Protein AF-A0A163TDC7-F1 (afdb_monomer)

Structure (mmCIF, N/CA/C/O backbone):
data_AF-A0A163TDC7-F1
#
_entry.id   AF-A0A163TDC7-F1
#
loop_
_atom_site.group_PDB
_atom_site.id
_atom_site.type_symbol
_atom_site.label_atom_id
_atom_site.label_alt_id
_atom_site.label_comp_id
_atom_site.label_asym_id
_atom_site.label_entity_id
_atom_site.label_seq_id
_atom_site.pdbx_PDB_ins_code
_atom_site.Cartn_x
_atom_site.Cartn_y
_atom_site.Cartn_z
_atom_site.occupancy
_atom_site.B_iso_or_equiv
_atom_site.auth_seq_id
_atom_site.auth_comp_id
_atom_site.auth_asym_id
_atom_site.auth_atom_id
_atom_site.pdbx_PDB_model_num
ATOM 1 N N . ALA A 1 1 ? -0.181 -5.981 -9.665 1.00 80.31 1 ALA A N 1
ATOM 2 C CA . ALA A 1 1 ? -0.692 -7.225 -9.038 1.00 80.31 1 ALA A CA 1
ATOM 3 C C . ALA A 1 1 ? 0.467 -8.204 -8.894 1.00 80.31 1 ALA A C 1
ATOM 5 O O . ALA A 1 1 ? 1.387 -8.121 -9.695 1.00 80.31 1 ALA A O 1
ATOM 6 N N . GLY A 1 2 ? 0.448 -9.085 -7.895 1.00 91.75 2 GLY A N 1
ATOM 7 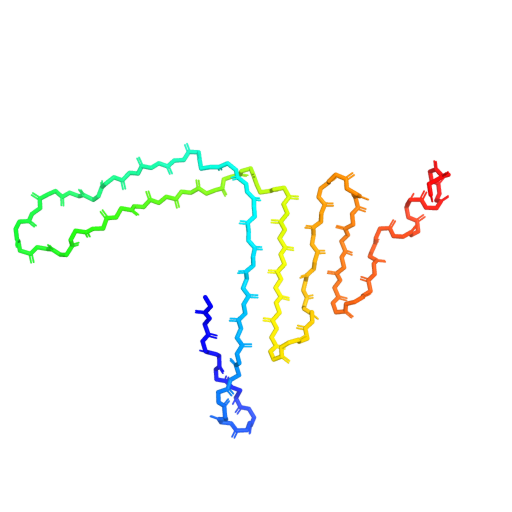C CA . GLY A 1 2 ? 1.528 -10.039 -7.625 1.00 91.75 2 GLY A CA 1
ATOM 8 C C . GLY A 1 2 ? 1.003 -11.449 -7.369 1.00 91.75 2 GLY A C 1
ATOM 9 O O . GLY A 1 2 ? -0.158 -11.628 -7.002 1.00 91.75 2 GLY A O 1
ATOM 10 N N . ALA A 1 3 ? 1.853 -12.453 -7.566 1.00 94.44 3 ALA A N 1
ATOM 11 C CA . ALA A 1 3 ? 1.563 -13.838 -7.210 1.00 94.44 3 ALA A CA 1
ATOM 12 C C . ALA A 1 3 ? 2.332 -14.201 -5.936 1.00 94.44 3 ALA A C 1
ATOM 14 O O . ALA A 1 3 ? 3.561 -14.190 -5.916 1.00 94.44 3 ALA A O 1
ATOM 15 N N . TYR A 1 4 ? 1.607 -14.525 -4.870 1.00 92.88 4 TYR A N 1
ATOM 16 C CA . TYR A 1 4 ? 2.176 -14.945 -3.594 1.00 92.88 4 TYR A CA 1
ATOM 17 C C . TYR A 1 4 ? 2.129 -16.464 -3.495 1.00 92.88 4 TYR A C 1
ATOM 19 O O . TYR A 1 4 ? 1.122 -17.080 -3.828 1.00 92.88 4 TYR A O 1
ATOM 27 N N . LYS A 1 5 ? 3.195 -17.096 -3.005 1.00 94.75 5 LYS A N 1
ATOM 28 C CA . LYS A 1 5 ? 3.197 -18.545 -2.778 1.00 94.75 5 LYS A CA 1
ATOM 29 C C . LYS A 1 5 ? 2.651 -18.858 -1.389 1.00 94.75 5 LYS A C 1
ATOM 31 O O . LYS A 1 5 ? 3.248 -18.465 -0.386 1.00 94.75 5 LYS A O 1
ATOM 36 N N . ASN A 1 6 ? 1.549 -19.602 -1.313 1.00 92.25 6 ASN A N 1
ATOM 37 C CA . ASN A 1 6 ? 1.069 -20.115 -0.035 1.00 92.25 6 ASN A CA 1
ATOM 38 C C . ASN A 1 6 ? 2.041 -21.191 0.470 1.00 92.25 6 ASN A C 1
ATOM 40 O O . ASN A 1 6 ? 2.211 -22.234 -0.159 1.00 92.25 6 ASN A O 1
ATOM 44 N N . LYS A 1 7 ? 2.680 -20.953 1.620 1.00 93.69 7 LYS A N 1
ATOM 45 C CA . LYS A 1 7 ? 3.679 -21.876 2.183 1.00 93.69 7 LYS A CA 1
ATOM 46 C C . LYS A 1 7 ? 3.092 -23.224 2.618 1.00 93.69 7 LYS A C 1
ATOM 48 O O . LYS A 1 7 ? 3.827 -24.202 2.650 1.00 93.69 7 LYS A O 1
ATOM 53 N N . LYS A 1 8 ? 1.795 -23.286 2.946 1.00 94.00 8 LYS A N 1
ATOM 54 C CA . LYS A 1 8 ? 1.119 -24.514 3.393 1.00 94.00 8 LYS A CA 1
ATOM 55 C C . LYS A 1 8 ? 0.698 -25.401 2.223 1.00 94.00 8 LYS A C 1
ATOM 57 O O . LYS A 1 8 ? 0.889 -26.607 2.286 1.00 94.00 8 LYS A O 1
ATOM 62 N N . THR A 1 9 ? 0.097 -24.823 1.183 1.00 93.50 9 THR A N 1
ATOM 63 C CA . THR A 1 9 ? -0.443 -25.589 0.041 1.00 93.50 9 THR A CA 1
ATOM 64 C C . THR A 1 9 ? 0.504 -25.638 -1.154 1.00 93.50 9 THR A C 1
ATOM 66 O O . THR A 1 9 ? 0.291 -26.426 -2.067 1.00 93.50 9 THR A O 1
ATOM 69 N N . GLY A 1 10 ? 1.520 -24.773 -1.197 1.00 94.56 10 GLY A N 1
ATOM 70 C CA . GLY A 1 10 ? 2.424 -24.609 -2.337 1.00 94.56 10 GLY A CA 1
ATOM 71 C C . GLY A 1 10 ? 1.811 -23.877 -3.536 1.00 94.56 10 GLY A C 1
ATOM 72 O O . GLY A 1 10 ? 2.558 -23.469 -4.425 1.00 94.56 10 GLY A O 1
ATOM 73 N N . LEU A 1 11 ? 0.490 -23.679 -3.550 1.00 93.56 11 LEU A N 1
ATOM 74 C CA . LEU A 1 11 ? -0.243 -23.053 -4.648 1.00 93.56 11 LEU A CA 1
ATOM 75 C C . LEU A 1 11 ? -0.038 -21.526 -4.680 1.00 93.56 11 LEU A C 1
ATOM 77 O O . LEU A 1 11 ? 0.101 -20.899 -3.619 1.00 93.56 11 LEU A O 1
ATOM 81 N N . PRO A 1 12 ? -0.025 -20.914 -5.879 1.00 95.56 12 PRO A N 1
ATOM 82 C CA . PRO A 1 12 ? 0.006 -19.467 -6.013 1.00 95.56 12 PRO A CA 1
ATOM 83 C C . PRO A 1 12 ? -1.336 -18.855 -5.602 1.00 95.56 12 PRO A C 1
ATOM 85 O O . PRO A 1 12 ? -2.400 -19.423 -5.832 1.00 95.56 12 PRO A O 1
ATOM 88 N N . VAL A 1 13 ? -1.268 -17.665 -5.020 1.00 95.12 13 VAL A N 1
ATOM 89 C CA . VAL A 1 13 ? -2.405 -16.870 -4.571 1.00 95.12 13 VAL A CA 1
ATOM 90 C C . VAL A 1 13 ? -2.266 -15.467 -5.144 1.00 95.12 13 VAL A C 1
ATOM 92 O O . VAL A 1 13 ? -1.201 -14.850 -5.066 1.00 95.12 13 VAL A O 1
ATOM 95 N N . ARG A 1 14 ? -3.340 -14.950 -5.738 1.00 96.12 14 ARG A N 1
ATOM 96 C CA . ARG A 1 14 ? -3.353 -13.611 -6.333 1.00 96.12 14 ARG A CA 1
ATOM 97 C C . ARG A 1 14 ? -3.319 -12.549 -5.239 1.00 96.12 14 ARG A C 1
ATOM 99 O O . ARG A 1 14 ? -4.219 -12.510 -4.414 1.00 96.12 14 ARG A O 1
ATOM 106 N N . GLY A 1 15 ? -2.354 -11.641 -5.283 1.00 96.88 15 GLY A N 1
ATOM 107 C CA . GLY A 1 15 ? -2.346 -10.420 -4.483 1.00 96.88 15 GLY A CA 1
ATOM 108 C C . GLY A 1 15 ? -2.540 -9.176 -5.346 1.00 96.88 15 GLY A C 1
ATOM 109 O O . GLY A 1 15 ? -2.006 -9.073 -6.457 1.00 96.88 15 GLY A O 1
ATOM 110 N N . ARG A 1 16 ? -3.299 -8.205 -4.845 1.00 97.12 16 ARG A N 1
ATOM 111 C CA . ARG A 1 16 ? -3.463 -6.894 -5.479 1.00 97.12 16 ARG A CA 1
ATOM 112 C C . ARG A 1 16 ? -3.422 -5.812 -4.412 1.00 97.12 16 ARG A C 1
ATOM 114 O O . ARG A 1 16 ? -4.225 -5.854 -3.487 1.00 97.12 16 ARG A O 1
ATOM 121 N N . ALA A 1 17 ? -2.523 -4.852 -4.606 1.00 96.62 17 ALA A N 1
ATOM 122 C CA . ALA A 1 17 ? -2.560 -3.574 -3.919 1.00 96.62 17 ALA A CA 1
ATOM 123 C C . ALA A 1 17 ? -3.124 -2.501 -4.860 1.00 96.62 17 ALA A C 1
ATOM 125 O O . ALA A 1 17 ? -2.821 -2.526 -6.060 1.00 96.62 17 ALA A O 1
ATOM 126 N N . VAL A 1 18 ? -3.939 -1.603 -4.321 1.00 96.88 18 VAL A N 1
ATOM 127 C CA . VAL A 1 18 ? -4.345 -0.339 -4.947 1.00 96.88 18 VAL A CA 1
ATOM 128 C C . VAL A 1 18 ? -3.850 0.766 -4.028 1.00 96.88 18 VAL A C 1
ATOM 130 O O . VAL A 1 18 ? -4.049 0.690 -2.819 1.00 96.88 18 VAL A O 1
ATOM 133 N N . ILE A 1 19 ? -3.128 1.729 -4.590 1.00 96.62 19 ILE A N 1
ATOM 134 C CA . ILE A 1 19 ? -2.490 2.809 -3.840 1.00 96.62 19 ILE A CA 1
ATOM 135 C C . ILE A 1 19 ? -2.832 4.102 -4.568 1.00 96.62 19 ILE A C 1
ATOM 137 O O . ILE A 1 19 ? -2.508 4.228 -5.749 1.00 96.62 19 ILE A O 1
ATOM 141 N N . GLU A 1 20 ? -3.468 5.038 -3.874 1.00 96.94 20 GLU A N 1
ATOM 142 C CA . GLU A 1 20 ? -3.639 6.408 -4.349 1.00 96.94 20 GLU A CA 1
ATOM 143 C C . GLU A 1 20 ? -2.850 7.360 -3.459 1.00 96.94 20 GLU A C 1
ATOM 145 O O . GLU A 1 20 ? -2.867 7.270 -2.227 1.00 96.94 20 GLU A O 1
ATOM 150 N N . GLY A 1 21 ? -2.143 8.277 -4.104 1.00 94.38 21 GLY A N 1
ATOM 151 C CA . GLY A 1 21 ? -1.340 9.282 -3.438 1.00 94.38 21 GLY A CA 1
ATOM 152 C C . GLY A 1 21 ? -0.601 10.165 -4.431 1.00 94.38 21 GLY A C 1
ATOM 153 O O . GLY A 1 21 ? -0.713 9.988 -5.647 1.00 94.38 21 GLY A O 1
ATOM 154 N N . ALA A 1 22 ? 0.175 11.106 -3.904 1.00 93.56 22 ALA A N 1
ATOM 155 C CA . ALA A 1 22 ? 1.035 11.968 -4.707 1.00 93.56 22 ALA A CA 1
ATOM 156 C C . ALA A 1 22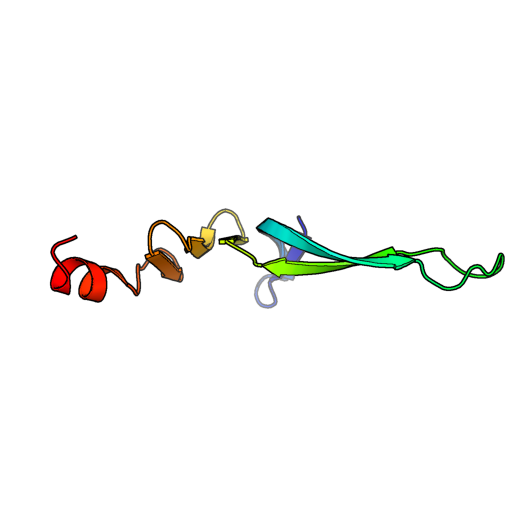 ? 2.442 11.371 -4.848 1.00 93.56 22 ALA A C 1
ATOM 158 O O . ALA A 1 22 ? 3.050 10.950 -3.859 1.00 93.56 22 ALA A O 1
ATOM 159 N N . ILE A 1 23 ? 2.969 11.352 -6.077 1.00 91.00 23 ILE A N 1
ATOM 160 C CA . ILE A 1 23 ? 4.388 11.066 -6.321 1.00 91.00 23 ILE A CA 1
ATOM 161 C C . ILE A 1 23 ? 5.176 12.285 -5.846 1.00 91.00 23 ILE A C 1
ATOM 163 O O . ILE A 1 23 ? 5.001 13.378 -6.379 1.00 91.00 23 ILE A O 1
ATOM 167 N N . SER A 1 24 ? 6.030 12.101 -4.847 1.00 91.62 24 SER A N 1
ATOM 168 C CA . SER A 1 24 ? 6.816 13.181 -4.241 1.00 91.62 24 SER A CA 1
ATOM 169 C C . SER A 1 24 ? 8.282 13.161 -4.653 1.00 91.62 24 SER A C 1
ATOM 171 O O . SER A 1 24 ? 8.953 14.189 -4.578 1.00 91.62 24 SER A O 1
ATOM 173 N N . GLN A 1 25 ? 8.778 12.011 -5.107 1.00 91.31 25 GLN A N 1
ATOM 174 C CA . GLN A 1 25 ? 10.130 11.852 -5.632 1.00 91.31 25 GLN A CA 1
ATOM 175 C C . GLN A 1 25 ? 10.095 11.036 -6.915 1.00 91.31 25 GLN A C 1
ATOM 177 O O . GLN A 1 25 ? 9.339 10.067 -7.029 1.00 91.31 25 GLN A O 1
ATOM 182 N N . TRP A 1 26 ? 10.935 11.442 -7.860 1.00 89.69 26 TRP A N 1
ATOM 183 C CA . TRP A 1 26 ? 11.153 10.785 -9.138 1.00 89.69 26 TRP A CA 1
ATOM 184 C C . TRP A 1 26 ? 12.630 10.959 -9.486 1.00 89.69 26 TRP A C 1
ATOM 186 O O . TRP A 1 26 ? 13.063 12.059 -9.825 1.00 89.69 26 TRP A O 1
ATOM 196 N N . GLU A 1 27 ? 13.397 9.879 -9.397 1.00 90.56 27 GLU A N 1
ATOM 197 C CA . GLU A 1 27 ? 14.847 9.884 -9.589 1.00 90.56 27 GLU A CA 1
ATOM 198 C C . GLU A 1 27 ? 15.223 8.821 -10.631 1.00 90.56 27 GLU A C 1
ATOM 200 O O . GLU A 1 27 ? 15.058 7.623 -10.373 1.00 90.56 27 GLU A O 1
ATOM 205 N N . PRO A 1 28 ? 15.668 9.235 -11.832 1.00 89.25 28 PRO A N 1
ATOM 206 C CA . PRO A 1 28 ? 16.244 8.322 -12.813 1.00 89.25 28 PRO A CA 1
ATOM 207 C C . PRO A 1 28 ? 17.547 7.720 -12.288 1.00 89.25 28 PRO A C 1
ATOM 209 O O . PRO A 1 28 ? 18.314 8.409 -11.612 1.00 89.25 28 PRO A O 1
ATOM 212 N N . ASP A 1 29 ? 17.810 6.464 -12.636 1.00 88.19 29 ASP A N 1
ATOM 213 C CA . ASP A 1 29 ? 19.101 5.844 -12.341 1.00 88.19 29 ASP A CA 1
ATOM 214 C C . ASP A 1 29 ? 20.228 6.474 -13.191 1.00 88.19 29 ASP A C 1
ATOM 216 O O . ASP A 1 29 ? 19.986 7.219 -14.149 1.00 88.19 29 ASP A O 1
ATOM 220 N N . GLU A 1 30 ? 21.485 6.193 -12.835 1.00 86.38 30 GLU A N 1
ATOM 221 C CA . GLU A 1 30 ? 22.643 6.644 -13.612 1.00 86.38 30 GLU A CA 1
A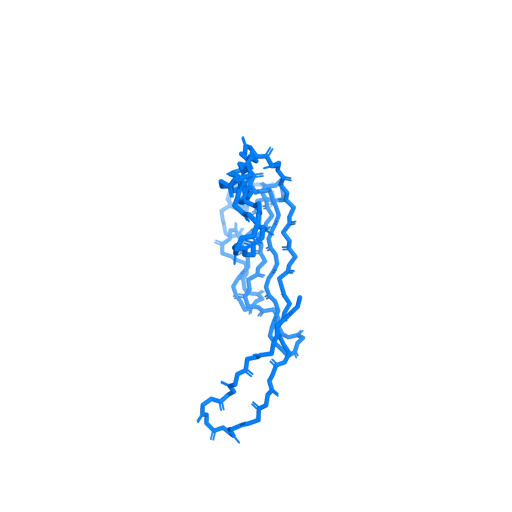TOM 222 C C . GLU A 1 30 ? 22.610 6.066 -15.035 1.00 86.38 30 GLU A C 1
ATOM 224 O O . GLU A 1 30 ? 22.286 4.897 -15.252 1.00 86.38 30 GLU A O 1
ATOM 229 N N . SER A 1 31 ? 22.946 6.895 -16.027 1.00 83.56 31 SER A N 1
ATOM 230 C CA . SER A 1 31 ? 22.836 6.494 -17.424 1.00 83.56 31 SER A CA 1
ATOM 231 C C . SER A 1 31 ? 24.087 5.764 -17.922 1.00 83.56 31 SER A C 1
ATOM 233 O O . SER A 1 31 ? 24.941 6.384 -18.557 1.00 83.56 31 SER A O 1
ATOM 235 N N . ASP A 1 32 ? 24.143 4.446 -17.732 1.00 87.56 32 ASP A N 1
ATOM 236 C CA . ASP A 1 32 ? 25.158 3.562 -18.326 1.00 87.56 32 ASP A CA 1
ATOM 237 C C . ASP A 1 32 ? 24.537 2.648 -19.415 1.00 87.56 32 ASP A C 1
ATOM 239 O O . ASP A 1 32 ? 23.507 2.014 -19.173 1.00 87.56 32 ASP A O 1
ATOM 243 N N . PRO A 1 33 ? 25.113 2.561 -20.634 1.00 84.19 33 PRO A N 1
ATOM 244 C CA . PRO A 1 33 ? 24.678 1.617 -21.669 1.00 84.19 33 PRO A CA 1
ATOM 245 C C . PRO A 1 33 ? 24.779 0.129 -21.295 1.00 84.19 33 PRO A C 1
ATOM 247 O O . PRO A 1 33 ? 24.143 -0.698 -21.951 1.00 84.19 33 PRO A O 1
ATOM 250 N N . ALA A 1 34 ? 25.615 -0.229 -20.318 1.00 90.06 34 ALA A N 1
ATOM 251 C CA . ALA A 1 34 ? 25.776 -1.597 -19.832 1.00 90.06 34 ALA A CA 1
ATOM 252 C C . ALA A 1 34 ? 24.691 -2.003 -18.821 1.00 90.06 34 ALA A C 1
ATOM 254 O O . ALA A 1 34 ? 24.477 -3.203 -18.621 1.00 90.06 34 ALA A O 1
ATOM 255 N N . ASP A 1 35 ? 23.990 -1.029 -18.235 1.00 85.38 35 ASP A N 1
ATOM 256 C CA . ASP A 1 35 ? 23.041 -1.248 -17.151 1.00 85.38 35 ASP A CA 1
ATOM 257 C C . ASP A 1 35 ? 21.582 -1.149 -17.599 1.00 85.38 35 ASP A C 1
ATOM 259 O O . ASP A 1 35 ? 21.204 -0.492 -18.575 1.00 85.38 35 ASP A O 1
ATOM 263 N N . PHE A 1 36 ? 20.724 -1.839 -16.851 1.00 81.81 36 PHE A N 1
ATOM 264 C CA . PHE A 1 36 ? 19.288 -1.731 -17.037 1.00 81.81 36 PHE A CA 1
ATOM 265 C C . PHE A 1 36 ? 18.800 -0.418 -16.429 1.00 81.81 36 PHE A C 1
ATOM 267 O O . PHE A 1 36 ? 18.875 -0.218 -15.221 1.00 81.81 36 PHE A O 1
ATOM 274 N N . GLN A 1 37 ? 18.270 0.458 -17.275 1.00 84.94 37 GLN A N 1
ATOM 275 C CA . GLN A 1 37 ? 17.780 1.769 -16.862 1.00 84.94 37 GLN A CA 1
ATOM 276 C C . GLN A 1 37 ? 16.481 1.624 -16.066 1.00 84.94 37 GLN A C 1
ATOM 278 O O . GLN A 1 37 ? 15.470 1.133 -16.582 1.00 84.94 37 GLN A O 1
ATOM 283 N N . GLY A 1 38 ? 16.509 2.063 -14.814 1.00 87.12 38 GLY A N 1
ATOM 284 C CA . GLY A 1 38 ? 15.343 2.180 -13.959 1.00 87.12 38 GLY A CA 1
ATOM 285 C C . GLY A 1 38 ? 15.021 3.633 -13.629 1.00 87.12 38 GLY A C 1
ATOM 286 O O . GLY A 1 38 ? 15.690 4.587 -14.031 1.00 87.12 38 GLY A O 1
ATOM 287 N N . CYS A 1 39 ? 13.916 3.795 -12.914 1.00 88.50 39 CYS A N 1
ATOM 288 C CA . CYS A 1 39 ? 13.547 5.072 -12.343 1.00 88.50 39 CYS A CA 1
ATOM 289 C C . CYS A 1 39 ? 12.816 4.838 -11.029 1.00 88.50 39 CYS A C 1
ATOM 291 O O . CYS A 1 39 ? 11.711 4.277 -10.995 1.00 88.50 39 CYS A O 1
ATOM 293 N N . ASN A 1 40 ? 13.430 5.298 -9.948 1.00 90.81 40 ASN A N 1
ATOM 294 C CA . ASN A 1 40 ? 12.853 5.209 -8.624 1.00 90.81 40 ASN A CA 1
ATOM 295 C C . ASN A 1 40 ? 11.790 6.294 -8.467 1.00 90.81 40 ASN A C 1
ATOM 297 O O . ASN A 1 40 ? 11.957 7.434 -8.899 1.00 90.81 40 ASN A O 1
ATOM 301 N N . HIS A 1 41 ? 10.670 5.923 -7.861 1.00 91.88 41 HIS A N 1
ATOM 302 C CA . HIS A 1 41 ? 9.597 6.847 -7.533 1.00 91.88 41 HIS A CA 1
ATOM 303 C C . HIS A 1 41 ? 9.065 6.530 -6.142 1.00 91.88 41 HIS A C 1
ATOM 305 O O . HIS A 1 41 ? 8.954 5.364 -5.757 1.00 91.88 41 HIS A O 1
ATOM 311 N N . ALA A 1 42 ? 8.723 7.576 -5.397 1.00 92.75 42 ALA A N 1
ATOM 312 C CA . ALA A 1 42 ? 8.146 7.450 -4.068 1.00 92.75 42 ALA A CA 1
ATOM 313 C C . ALA A 1 42 ? 6.793 8.157 -3.999 1.00 92.75 42 ALA A C 1
ATOM 315 O O . ALA A 1 42 ? 6.635 9.286 -4.463 1.00 92.75 42 ALA A O 1
ATOM 316 N N . LEU A 1 43 ? 5.827 7.479 -3.382 1.00 92.12 43 LEU A N 1
ATOM 317 C CA . LEU A 1 43 ? 4.553 8.045 -2.956 1.00 92.12 43 LEU A CA 1
ATOM 318 C C . LEU A 1 43 ? 4.643 8.262 -1.442 1.00 92.12 43 LEU A C 1
ATOM 320 O O . LEU A 1 43 ? 4.604 7.289 -0.689 1.00 92.12 43 LEU A O 1
ATOM 324 N N . THR A 1 44 ? 4.809 9.503 -0.982 1.00 91.31 44 THR A N 1
ATOM 325 C CA . THR A 1 44 ? 4.882 9.800 0.468 1.00 91.31 44 THR A CA 1
ATOM 326 C C . THR A 1 44 ? 3.547 10.239 1.052 1.00 91.31 44 THR A C 1
ATOM 328 O O . THR A 1 44 ? 3.315 10.072 2.245 1.00 91.31 44 THR A O 1
ATOM 331 N N . GLU A 1 45 ? 2.657 10.771 0.219 1.00 92.75 45 GLU A N 1
ATOM 332 C CA . GLU A 1 45 ? 1.323 11.222 0.617 1.00 92.75 45 GLU A CA 1
ATOM 333 C C . GLU A 1 45 ? 0.283 10.233 0.092 1.00 92.75 45 GLU A C 1
ATOM 335 O O . GLU A 1 45 ? -0.394 10.486 -0.902 1.00 92.75 45 GLU A O 1
ATOM 340 N N . VAL A 1 46 ? 0.210 9.061 0.726 1.00 95.81 46 VAL A N 1
ATOM 341 C CA . VAL A 1 46 ? -0.778 8.025 0.399 1.00 95.81 46 VAL A CA 1
ATOM 342 C C . VAL A 1 46 ? -2.072 8.318 1.152 1.00 95.81 46 VAL A C 1
ATOM 344 O O . VAL A 1 46 ? -2.093 8.291 2.382 1.00 95.81 46 VAL A O 1
ATOM 347 N N . THR A 1 47 ? -3.152 8.587 0.421 1.00 96.81 47 THR A N 1
ATOM 348 C CA . THR A 1 47 ? -4.476 8.897 0.991 1.00 96.81 47 THR A CA 1
ATOM 349 C C . THR A 1 47 ? -5.405 7.692 1.016 1.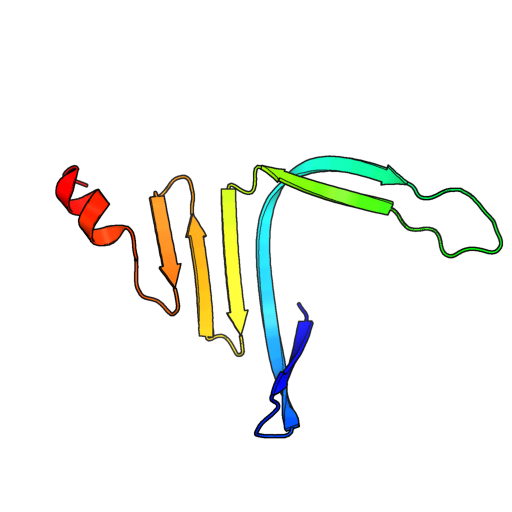00 96.81 47 THR A C 1
ATOM 351 O O . THR A 1 47 ? -6.318 7.650 1.840 1.00 96.81 47 THR A O 1
ATOM 354 N N . HIS A 1 48 ? -5.171 6.713 0.141 1.00 97.69 48 HIS A N 1
ATOM 355 C CA . HIS A 1 48 ? -5.976 5.504 0.058 1.00 97.69 48 HIS A CA 1
ATOM 356 C C . HIS A 1 48 ? -5.100 4.287 -0.259 1.00 97.69 48 HIS A C 1
ATOM 358 O O . HIS A 1 48 ? -4.212 4.333 -1.119 1.00 97.69 48 HIS A O 1
ATOM 364 N N . PHE A 1 49 ? -5.331 3.196 0.467 1.00 97.62 49 PHE A N 1
ATOM 365 C CA . PHE A 1 49 ? -4.581 1.953 0.326 1.00 97.62 49 PHE A CA 1
ATOM 366 C C . PHE A 1 49 ? -5.483 0.741 0.533 1.00 97.62 49 PHE A C 1
ATOM 368 O O . PHE A 1 49 ? -6.047 0.546 1.609 1.00 97.62 49 PHE A O 1
ATOM 375 N N . GLU A 1 50 ? -5.520 -0.141 -0.460 1.00 97.75 50 GLU A N 1
ATOM 376 C CA . GLU A 1 50 ? -6.197 -1.431 -0.364 1.00 97.75 50 GLU A CA 1
ATOM 377 C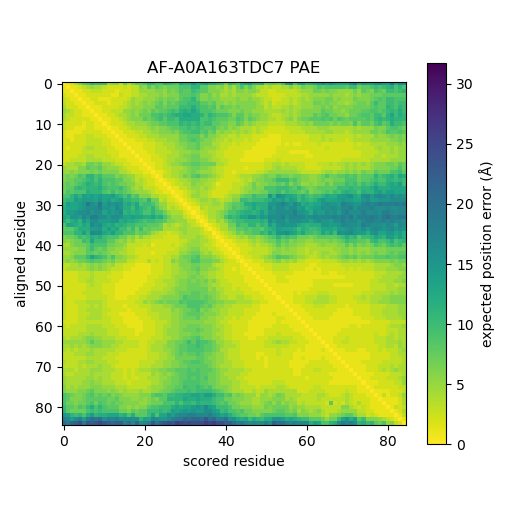 C . GLU A 1 50 ? -5.216 -2.556 -0.642 1.00 97.75 50 GLU A C 1
ATOM 379 O O . GLU A 1 50 ? -4.465 -2.516 -1.617 1.00 97.75 50 GLU A O 1
ATOM 384 N N . LEU A 1 51 ? -5.279 -3.613 0.163 1.00 97.62 51 LEU A N 1
ATOM 385 C CA . LEU A 1 51 ? -4.572 -4.857 -0.094 1.00 97.62 51 LEU A CA 1
ATOM 386 C C . LEU A 1 51 ? -5.547 -6.024 -0.048 1.00 97.62 51 LEU A C 1
ATOM 388 O O . LEU A 1 51 ? -6.146 -6.313 0.987 1.00 97.62 51 LEU A O 1
ATOM 392 N N . THR A 1 52 ? -5.626 -6.753 -1.158 1.00 97.00 52 THR A N 1
ATOM 393 C CA . THR A 1 52 ? -6.389 -7.997 -1.262 1.00 97.00 52 THR A CA 1
ATOM 394 C C . THR A 1 52 ? -5.476 -9.176 -1.568 1.00 97.00 52 THR A C 1
ATOM 396 O O . THR A 1 52 ? -4.538 -9.072 -2.365 1.00 97.00 52 THR A O 1
ATOM 399 N N . LEU A 1 53 ? -5.773 -10.319 -0.954 1.00 95.75 53 LEU A N 1
ATOM 400 C CA . LEU A 1 53 ? -5.142 -11.602 -1.233 1.00 95.75 53 LEU A CA 1
ATOM 401 C C . LEU A 1 53 ? -6.234 -12.640 -1.492 1.00 95.75 53 LEU A C 1
ATOM 403 O O . LEU A 1 53 ? -7.111 -12.853 -0.664 1.00 95.75 53 LEU A O 1
ATOM 407 N N . ASP A 1 54 ? -6.199 -13.268 -2.661 1.00 94.50 54 ASP A N 1
ATOM 408 C CA . ASP A 1 54 ? -7.243 -14.170 -3.158 1.00 94.50 54 ASP A CA 1
ATOM 409 C C . ASP A 1 54 ? -8.643 -13.534 -3.194 1.00 94.50 54 ASP A C 1
ATOM 411 O O . ASP A 1 54 ? -9.651 -14.165 -2.891 1.00 94.50 54 ASP A O 1
ATOM 415 N N . GLY A 1 55 ? -8.701 -12.229 -3.475 1.00 93.50 55 GLY A N 1
ATOM 416 C CA . GLY A 1 55 ? -9.942 -11.452 -3.410 1.00 93.50 55 GLY A CA 1
ATOM 417 C C . GLY A 1 55 ? -10.437 -11.153 -1.991 1.00 93.50 55 GLY A C 1
ATOM 418 O O . GLY A 1 55 ? -11.451 -10.481 -1.846 1.00 93.50 55 GLY A O 1
ATOM 419 N N . LYS A 1 56 ? -9.730 -11.597 -0.945 1.00 95.69 56 LYS A N 1
ATOM 420 C CA . LYS A 1 56 ? -10.042 -11.268 0.450 1.00 95.69 56 LYS A CA 1
ATOM 421 C C . LYS A 1 56 ? -9.297 -10.011 0.868 1.00 95.69 56 LYS A C 1
ATOM 423 O O . LYS A 1 56 ? -8.084 -9.925 0.675 1.00 95.69 56 LYS A O 1
ATOM 428 N N . GLU A 1 57 ? -10.014 -9.056 1.446 1.00 97.12 57 GLU A N 1
ATOM 429 C CA . GLU A 1 57 ? -9.423 -7.856 2.041 1.00 97.12 57 GLU A CA 1
ATOM 430 C C . GLU A 1 57 ? -8.480 -8.248 3.190 1.00 97.12 57 GLU A C 1
ATOM 432 O O . GLU A 1 57 ? -8.868 -8.984 4.097 1.00 97.12 57 GLU A O 1
ATOM 437 N N . LEU A 1 58 ? -7.242 -7.754 3.144 1.00 96.50 58 LEU A N 1
ATOM 438 C CA . LEU A 1 58 ? -6.297 -7.785 4.263 1.00 96.50 58 LEU A CA 1
ATOM 439 C C . LEU A 1 58 ? -6.244 -6.423 4.952 1.00 96.50 58 LEU A C 1
ATOM 441 O O . LEU A 1 58 ? -6.322 -6.351 6.179 1.00 96.50 58 LEU A O 1
ATOM 445 N N . PHE A 1 59 ? -6.144 -5.361 4.152 1.00 97.56 59 PHE A N 1
ATOM 446 C CA . PHE A 1 59 ? -6.154 -3.980 4.613 1.00 97.56 59 PHE A CA 1
ATOM 447 C C . PHE A 1 59 ? -6.999 -3.116 3.687 1.00 97.56 59 PHE A C 1
ATOM 449 O O . PHE A 1 59 ? -6.942 -3.278 2.468 1.00 97.56 59 PHE A O 1
ATOM 456 N N . TYR A 1 60 ? -7.715 -2.179 4.290 1.00 98.12 60 TYR A N 1
ATOM 457 C CA . TYR A 1 60 ? -8.331 -1.043 3.621 1.00 98.12 60 TYR A CA 1
ATOM 458 C C . TYR A 1 60 ? -8.087 0.183 4.491 1.00 98.12 60 TYR A C 1
ATOM 460 O O . TYR A 1 60 ? -8.398 0.174 5.685 1.00 98.12 60 TYR A O 1
ATOM 468 N N . VAL A 1 61 ? -7.493 1.214 3.913 1.00 97.81 61 VAL A N 1
ATOM 469 C CA . VAL A 1 61 ? -7.192 2.471 4.588 1.00 97.81 61 VAL A CA 1
ATOM 470 C C . VAL A 1 61 ? -7.720 3.592 3.725 1.00 97.81 61 VAL A C 1
ATOM 472 O O . VAL A 1 61 ? -7.332 3.699 2.564 1.00 97.81 61 VAL A O 1
ATOM 475 N N . ASP A 1 62 ? -8.552 4.433 4.322 1.00 97.19 62 ASP A N 1
ATOM 476 C CA . ASP A 1 62 ? -9.015 5.662 3.701 1.00 97.19 62 ASP A CA 1
ATOM 477 C C . ASP A 1 62 ? -8.829 6.824 4.675 1.00 97.19 62 ASP A C 1
ATOM 479 O O . ASP A 1 62 ? -9.371 6.831 5.789 1.00 97.19 62 ASP A O 1
ATOM 483 N N . PHE A 1 63 ? -8.003 7.786 4.267 1.00 94.62 63 PHE A N 1
ATOM 484 C CA . PHE A 1 63 ? -7.680 8.947 5.083 1.00 94.62 63 PHE A CA 1
ATOM 485 C C . PHE A 1 63 ? -8.888 9.871 5.273 1.00 94.62 63 PHE A C 1
ATOM 487 O O . PHE A 1 63 ? -9.106 10.368 6.380 1.00 94.62 63 PHE A O 1
ATOM 494 N N . TRP A 1 64 ? -9.682 10.084 4.223 1.00 93.38 64 TRP A N 1
ATOM 495 C CA . TRP A 1 64 ? -10.787 11.044 4.218 1.00 93.38 64 TRP A CA 1
ATOM 496 C C . TRP A 1 64 ? -11.995 10.519 4.985 1.00 93.38 64 TRP A C 1
ATOM 498 O O . TRP A 1 64 ? -12.577 11.239 5.795 1.00 93.38 64 TRP A O 1
ATOM 508 N N . GLU A 1 65 ? -12.331 9.246 4.790 1.00 92.12 65 GLU A N 1
ATOM 509 C CA . GLU A 1 65 ? -13.412 8.573 5.516 1.00 92.12 65 GLU A CA 1
ATOM 510 C C . GLU A 1 65 ? -13.007 8.207 6.953 1.00 92.12 65 GLU A C 1
ATOM 512 O O . GLU A 1 65 ? -13.840 7.795 7.766 1.00 92.12 65 GLU A O 1
ATOM 517 N N . ARG A 1 66 ? -11.716 8.354 7.288 1.00 93.00 66 ARG A N 1
ATOM 518 C CA . ARG A 1 66 ? -11.124 7.926 8.559 1.00 93.00 66 ARG A CA 1
ATOM 519 C C . ARG A 1 66 ? -11.476 6.466 8.848 1.00 93.00 66 ARG A C 1
ATOM 521 O O . ARG A 1 66 ? -11.982 6.118 9.921 1.00 93.00 66 ARG A O 1
ATOM 528 N N . ILE A 1 67 ? -11.204 5.607 7.871 1.00 95.75 67 ILE A N 1
ATOM 529 C CA . ILE A 1 67 ? -11.423 4.166 7.954 1.00 95.75 67 ILE A CA 1
ATOM 530 C C . ILE A 1 67 ? -10.073 3.463 7.967 1.00 95.75 67 ILE A C 1
ATOM 532 O O . ILE A 1 67 ? -9.201 3.714 7.138 1.00 95.75 67 ILE A O 1
ATOM 536 N N . LEU A 1 68 ? -9.932 2.529 8.901 1.00 96.81 68 LEU A N 1
ATOM 537 C CA . LEU A 1 68 ? -8.855 1.554 8.895 1.00 96.81 68 LEU A CA 1
ATOM 538 C C . LEU A 1 68 ? -9.480 0.183 9.105 1.00 96.81 68 LEU A C 1
ATOM 540 O O . LEU A 1 68 ? -9.790 -0.176 10.238 1.00 96.81 68 LEU A O 1
ATOM 544 N N . ARG A 1 69 ? -9.655 -0.594 8.033 1.00 97.94 69 ARG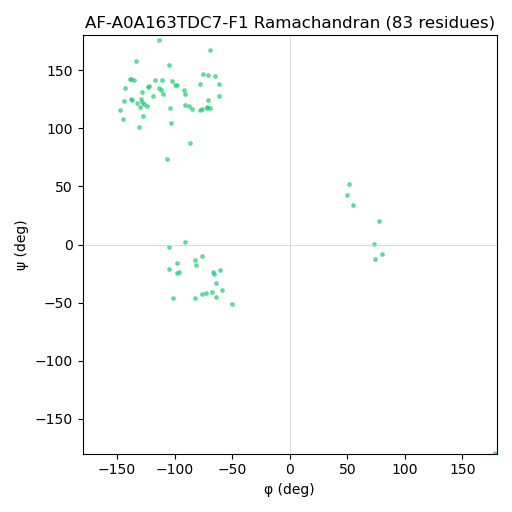 A N 1
ATOM 545 C CA . ARG A 1 69 ? -10.081 -1.990 8.142 1.00 97.94 69 ARG A CA 1
ATOM 546 C C . ARG A 1 69 ? -8.901 -2.937 8.063 1.00 97.94 69 ARG A C 1
ATOM 548 O O . ARG A 1 69 ? -8.014 -2.805 7.218 1.00 97.94 69 ARG A O 1
ATOM 555 N N . ARG A 1 70 ? -8.927 -3.940 8.937 1.00 97.62 70 ARG A N 1
ATOM 556 C CA . ARG A 1 70 ? -8.027 -5.091 8.890 1.00 97.62 70 ARG A CA 1
ATOM 557 C C . ARG A 1 70 ? -8.856 -6.360 8.841 1.00 97.62 70 ARG A C 1
ATOM 559 O O . ARG A 1 70 ? -9.587 -6.649 9.787 1.00 97.62 70 ARG A O 1
ATOM 566 N N . ASN A 1 71 ? -8.699 -7.136 7.772 1.00 96.69 71 ASN A N 1
ATOM 567 C CA . ASN A 1 71 ? -9.525 -8.315 7.501 1.00 96.69 71 ASN A CA 1
ATOM 568 C C . ASN A 1 71 ? -11.035 -8.006 7.611 1.00 96.69 71 ASN A C 1
ATOM 570 O O . ASN A 1 71 ? -11.773 -8.763 8.243 1.00 96.69 71 ASN A O 1
ATOM 574 N N . GLY A 1 72 ? -11.484 -6.866 7.073 1.00 95.38 72 GLY A N 1
ATOM 575 C CA . GLY A 1 72 ? -12.881 -6.428 7.123 1.00 95.38 72 GLY A CA 1
ATOM 576 C C . GLY A 1 72 ? -13.344 -5.782 8.434 1.00 95.38 72 GLY A C 1
ATOM 577 O O . GLY A 1 72 ? -14.443 -5.239 8.465 1.00 95.38 72 GLY A O 1
ATOM 578 N N . VAL A 1 73 ? -12.546 -5.796 9.508 1.00 96.94 73 VAL A N 1
ATOM 579 C CA . VAL A 1 73 ? -12.915 -5.167 10.792 1.00 96.94 73 VAL A CA 1
ATOM 580 C C . VAL A 1 73 ? -12.420 -3.728 10.833 1.00 96.94 73 VAL A C 1
ATOM 582 O O . VAL A 1 73 ? -11.209 -3.511 10.755 1.00 96.94 73 VAL A O 1
ATOM 585 N N . ASP A 1 74 ? -13.332 -2.767 10.990 1.00 96.50 74 ASP A N 1
ATOM 586 C CA . ASP A 1 74 ? -13.005 -1.345 11.110 1.00 96.50 74 ASP A CA 1
ATOM 587 C C . ASP A 1 74 ? -12.503 -0.991 12.513 1.00 96.50 74 ASP A C 1
ATOM 589 O O . ASP A 1 74 ? -13.209 -1.091 13.513 1.00 96.50 74 ASP A O 1
ATO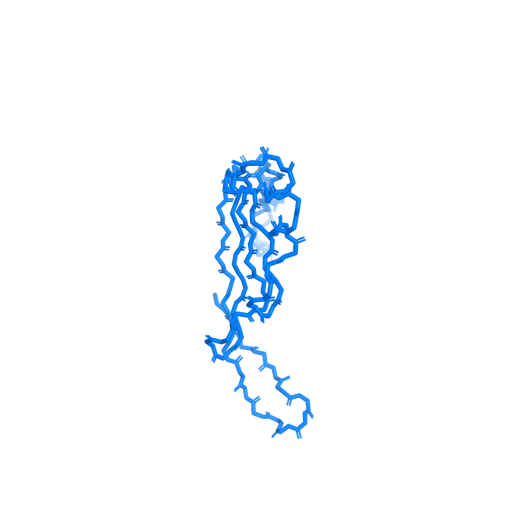M 593 N N . LEU A 1 75 ? -11.250 -0.562 12.581 1.00 95.56 75 LEU A N 1
ATOM 594 C CA . LEU A 1 75 ? -10.559 -0.229 13.818 1.00 95.56 75 LEU A CA 1
ATOM 595 C C . LEU A 1 75 ? -10.881 1.187 14.318 1.00 95.56 75 LEU A C 1
ATOM 597 O O . LEU A 1 75 ? -10.570 1.506 15.465 1.00 95.56 75 LEU A O 1
ATOM 601 N N . PHE A 1 76 ? -11.492 2.037 13.490 1.00 93.81 76 PHE A N 1
ATOM 602 C CA . PHE 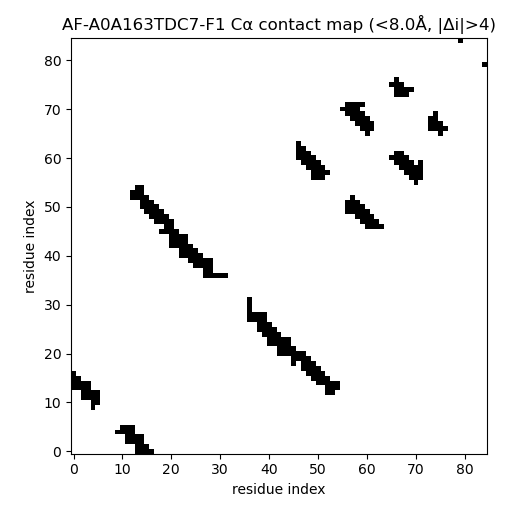A 1 76 ? -11.880 3.403 13.847 1.00 93.81 76 PHE A CA 1
ATOM 603 C C . PHE A 1 76 ? -13.379 3.579 14.084 1.00 93.81 76 PHE A C 1
ATOM 605 O O . PHE A 1 76 ? -13.777 4.661 14.513 1.00 93.81 76 PHE A O 1
ATOM 612 N N . GLU A 1 77 ? -14.192 2.534 13.913 1.00 92.50 77 GLU A N 1
ATOM 613 C CA . GLU A 1 77 ? -15.641 2.571 14.159 1.00 92.50 77 GLU A CA 1
ATOM 614 C C . GLU A 1 77 ? -15.983 3.165 15.535 1.00 92.50 77 GLU A C 1
ATOM 616 O O . GLU A 1 77 ? -16.730 4.137 15.623 1.00 92.50 77 GLU A O 1
ATOM 621 N N . GLY A 1 78 ? -15.364 2.662 16.609 1.00 90.06 78 GLY A N 1
ATOM 622 C CA . GLY A 1 78 ? -15.622 3.161 17.964 1.00 90.06 78 GLY A CA 1
ATOM 623 C C . GLY A 1 78 ? -15.200 4.620 18.178 1.00 90.06 78 GLY A C 1
ATOM 624 O O . GLY A 1 78 ? -15.859 5.354 18.910 1.00 90.06 78 GLY A O 1
ATOM 625 N N . VAL A 1 79 ? -14.127 5.064 17.515 1.00 88.88 79 VAL A N 1
ATOM 626 C CA . VAL A 1 79 ? -13.661 6.458 17.595 1.00 88.88 79 VAL A CA 1
ATOM 627 C C . VAL A 1 79 ? -14.601 7.385 16.830 1.00 88.88 79 VAL A C 1
ATOM 629 O O . VAL A 1 79 ? -14.915 8.461 17.329 1.00 88.88 79 VAL A O 1
ATOM 632 N N . ARG A 1 80 ? -15.073 6.981 15.645 1.00 90.88 80 ARG A N 1
ATOM 633 C CA . ARG A 1 80 ? -16.049 7.759 14.869 1.00 90.88 80 ARG A CA 1
ATOM 634 C C . ARG A 1 80 ? -17.381 7.868 15.607 1.00 90.88 80 ARG A C 1
ATOM 636 O O . ARG A 1 80 ? -17.845 8.986 15.814 1.00 90.88 80 ARG A O 1
ATOM 643 N N . GLY A 1 81 ? -17.878 6.759 16.156 1.00 88.19 81 GLY A N 1
ATOM 644 C CA . GLY A 1 81 ? -19.086 6.765 16.982 1.00 88.19 81 GLY A CA 1
ATOM 645 C C . GLY A 1 81 ? -18.962 7.673 18.213 1.00 88.19 81 GLY A C 1
ATOM 646 O O . GLY A 1 81 ? -19.889 8.412 18.533 1.00 88.19 81 GLY A O 1
ATOM 647 N N . ALA A 1 82 ? -17.796 7.703 18.871 1.00 86.69 82 ALA A N 1
ATOM 648 C CA . ALA A 1 82 ? -17.541 8.613 19.994 1.00 86.69 82 ALA A CA 1
ATOM 649 C C . ALA A 1 82 ? -17.501 10.101 19.590 1.00 86.69 82 ALA A C 1
ATOM 651 O O . ALA A 1 82 ? -17.737 10.972 20.427 1.00 86.69 82 ALA A O 1
ATOM 652 N N . LEU A 1 83 ? -17.208 10.398 18.322 1.00 88.06 83 LEU A N 1
ATOM 653 C CA . LEU A 1 83 ? -17.199 11.749 17.753 1.00 88.06 83 LEU A CA 1
ATOM 654 C C . LEU A 1 83 ? -18.556 12.155 17.153 1.00 88.06 83 LEU A C 1
ATOM 656 O O . LEU A 1 83 ? -18.674 13.264 16.635 1.00 88.06 83 LEU A O 1
ATOM 660 N N . GLY A 1 84 ? -19.575 11.292 17.245 1.00 80.12 84 GLY A N 1
ATOM 661 C CA . GLY A 1 84 ? -20.914 11.546 16.711 1.00 80.12 84 GLY A CA 1
ATOM 662 C C . GLY A 1 84 ? -21.030 11.373 15.195 1.00 80.12 84 GLY A C 1
ATOM 663 O O . GLY A 1 84 ? -21.955 11.928 14.603 1.00 80.12 84 GLY A O 1
ATOM 664 N N . ALA A 1 85 ? -20.088 10.646 14.589 1.00 62.88 85 ALA A N 1
ATOM 665 C CA . ALA A 1 85 ? -20.090 10.266 13.179 1.00 62.88 85 ALA A CA 1
ATOM 666 C C . ALA A 1 85 ? -20.578 8.826 12.983 1.00 62.88 85 ALA A C 1
ATOM 668 O O . ALA A 1 85 ? -20.301 7.980 13.867 1.00 62.88 85 ALA A O 1
#

Foldseek 3Di:
DDWDQDPPPRDTKDKDKDWDADWPDWAWDDDDPVDDTDIDIDGPGTQWMWIDINNFTQWTHHNVVRFTDGRNDTPCPVVVVVVVD

Mean predicted aligned error: 5.51 Å

pLDDT: mean 92.5, std 5.38, range [62.88, 98.12]

Secondary structure (DSSP, 8-state):
-EEEEPTTT--EEEEEEEEEEEEEEEEEPP--TTS---EEEEEEEEEEEEEEETTEEEEEE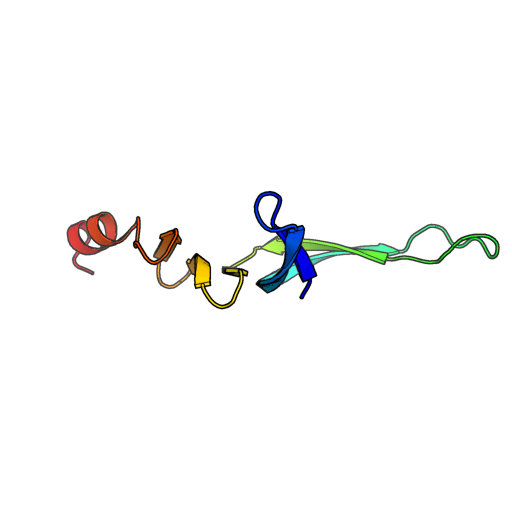ETTTTEEEETTEESSHHHHHHTT-

Radius of gyration: 18.22 Å; Cα contacts (8 Å, |Δi|>4): 155; chains: 1; bounding box: 47×39×42 Å

Sequence (85 aa):
AGAYKNKKTGLPVRGRAVIEGAISQWEPDESDPADFQGCNHALTEVTHFELTLDGKELFYVDFWERILRRNGVDLFEGVRGALGA

Nearest PDB structures (foldseek):
  6u5f-assembly1_M  TM=8.881E-01  e=7.708E-05  Pseudomonas aeruginosa PAO1
  8bcu-assembly1_H  TM=2.908E-01  e=4.564E+00  Escherichia phage T5
  5ymu-assembly4_D  TM=2.286E-01  e=6.718E+00  Porcine rotavirus A

Solvent-accessible surface area (backbone atoms only — not comparable to full-atom values): 5054 Å² total; per-residue (Å²): 117,48,79,43,70,38,86,87,80,66,47,76,37,52,32,39,72,48,77,43,58,46,76,75,46,79,45,71,53,81,95,49,96,94,53,84,82,53,65,52,69,40,66,79,53,66,48,33,39,37,34,28,49,70,83,39,57,50,36,38,36,33,61,89,80,57,41,40,26,51,62,78,46,61,74,32,53,70,59,36,49,75,71,76,91